Protein AF-A0A8H2J8Z8-F1 (afdb_monomer_lite)

Structure (mmCIF, N/CA/C/O backbone):
data_AF-A0A8H2J8Z8-F1
#
_entry.id   AF-A0A8H2J8Z8-F1
#
loop_
_atom_site.group_PDB
_atom_site.id
_atom_site.type_symbol
_atom_site.label_atom_id
_atom_site.label_alt_id
_atom_site.label_comp_id
_atom_site.label_asym_id
_atom_site.label_entity_id
_atom_site.label_seq_id
_atom_site.pdbx_PDB_ins_code
_atom_site.Cartn_x
_atom_site.Cartn_y
_atom_site.Cartn_z
_atom_site.occupancy
_atom_site.B_iso_or_equiv
_atom_site.auth_seq_id
_atom_site.auth_comp_id
_atom_site.auth_asym_id
_atom_site.auth_atom_id
_atom_site.pdbx_PDB_model_num
ATOM 1 N N . MET A 1 1 ? 27.001 -14.261 -47.633 1.00 52.31 1 MET A N 1
ATOM 2 C CA . MET A 1 1 ? 26.267 -12.981 -47.636 1.00 52.31 1 MET A CA 1
ATOM 3 C C . MET A 1 1 ? 26.211 -12.520 -46.194 1.00 52.31 1 MET A C 1
ATOM 5 O O . MET A 1 1 ? 25.906 -13.378 -45.374 1.00 52.31 1 MET A O 1
ATOM 9 N N . PRO A 1 2 ? 26.585 -11.274 -45.865 1.00 55.34 2 PRO A N 1
ATOM 10 C CA . PRO A 1 2 ? 26.317 -10.738 -44.533 1.00 55.34 2 PRO A CA 1
ATOM 11 C C . PRO A 1 2 ? 24.806 -10.798 -44.269 1.00 55.34 2 PRO A C 1
ATOM 13 O O . PRO A 1 2 ? 24.015 -10.582 -45.190 1.00 55.34 2 PRO A O 1
ATOM 16 N N . ASP A 1 3 ? 24.434 -11.187 -43.053 1.00 57.06 3 ASP A N 1
ATOM 17 C CA . ASP A 1 3 ? 23.043 -11.264 -42.610 1.00 57.06 3 ASP A CA 1
ATOM 18 C C . ASP A 1 3 ? 22.445 -9.843 -42.659 1.00 57.06 3 ASP A C 1
ATOM 20 O O . ASP A 1 3 ? 23.097 -8.911 -42.179 1.00 57.06 3 ASP A O 1
ATOM 24 N N . PRO A 1 4 ? 21.262 -9.612 -43.258 1.00 55.19 4 PRO A N 1
ATOM 25 C CA . PRO A 1 4 ? 20.623 -8.293 -43.280 1.00 55.19 4 PRO A CA 1
ATOM 26 C C . PRO A 1 4 ? 20.401 -7.658 -41.896 1.00 55.19 4 PRO A C 1
ATOM 28 O O . PRO A 1 4 ? 20.075 -6.483 -41.852 1.00 55.19 4 PRO A O 1
ATOM 31 N N . ALA A 1 5 ? 20.603 -8.389 -40.795 1.00 58.94 5 ALA A N 1
ATOM 32 C CA . ALA A 1 5 ? 20.521 -7.895 -39.418 1.00 58.94 5 ALA A CA 1
ATOM 33 C C . ALA A 1 5 ? 21.794 -7.190 -38.887 1.00 58.94 5 ALA A C 1
ATOM 35 O O . ALA A 1 5 ? 21.863 -6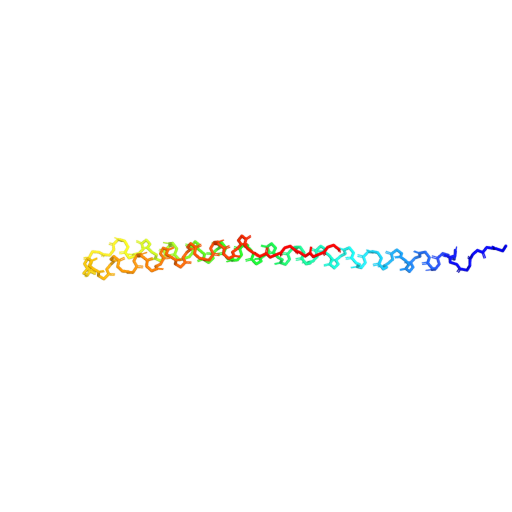.874 -37.700 1.00 58.94 5 ALA A O 1
ATOM 36 N N . ASP A 1 6 ? 22.828 -6.984 -39.710 1.00 70.38 6 ASP A N 1
ATOM 37 C CA . ASP A 1 6 ? 24.162 -6.604 -39.217 1.00 70.38 6 ASP A CA 1
ATOM 38 C C . ASP A 1 6 ? 24.565 -5.141 -39.494 1.00 70.38 6 ASP A C 1
ATOM 40 O O . ASP A 1 6 ? 25.728 -4.766 -39.283 1.00 70.38 6 ASP A O 1
ATOM 44 N N . THR A 1 7 ? 23.631 -4.294 -39.951 1.00 85.50 7 THR A N 1
ATOM 45 C CA . THR A 1 7 ? 23.921 -2.864 -40.135 1.00 85.50 7 THR A CA 1
ATOM 46 C C . THR A 1 7 ? 24.086 -2.157 -38.779 1.00 85.50 7 THR A C 1
ATOM 48 O O . THR A 1 7 ? 23.481 -2.559 -37.778 1.00 85.50 7 THR A O 1
ATOM 51 N N . PRO A 1 8 ? 24.928 -1.110 -38.688 1.00 87.50 8 PRO A N 1
ATOM 52 C CA . PRO A 1 8 ? 25.024 -0.289 -37.482 1.00 87.50 8 PRO A CA 1
ATOM 53 C C . PRO A 1 8 ? 23.669 0.266 -37.022 1.00 87.50 8 PRO A C 1
ATOM 55 O O . PRO A 1 8 ? 23.422 0.361 -35.821 1.00 87.50 8 PRO A O 1
ATOM 58 N N . GLU A 1 9 ? 22.791 0.602 -37.964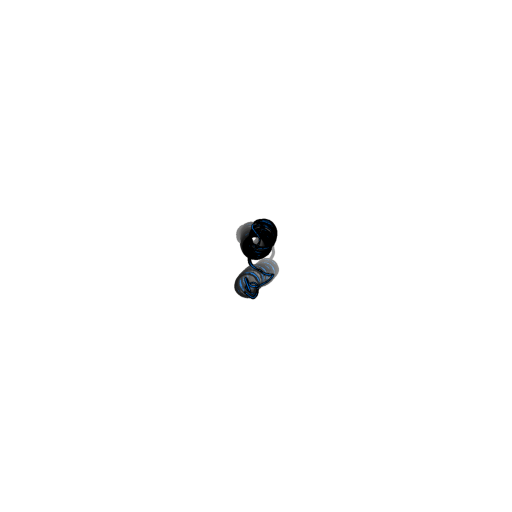 1.00 89.62 9 GLU A N 1
ATOM 59 C CA . GLU A 1 9 ? 21.444 1.105 -37.722 1.00 89.62 9 GLU A CA 1
ATOM 60 C C . GLU A 1 9 ? 20.543 0.048 -37.070 1.00 89.62 9 GLU A C 1
ATOM 62 O O . GLU A 1 9 ? 19.878 0.356 -36.078 1.00 89.62 9 GLU A O 1
ATOM 67 N N . ASP A 1 10 ? 20.571 -1.200 -37.548 1.00 87.50 10 ASP A N 1
ATOM 68 C CA . ASP A 1 10 ? 19.797 -2.301 -36.956 1.00 87.50 10 ASP A CA 1
ATOM 69 C C . ASP A 1 10 ? 20.265 -2.606 -35.529 1.00 87.50 10 ASP A C 1
ATOM 71 O O . ASP A 1 10 ? 19.451 -2.778 -34.619 1.00 87.50 10 ASP A O 1
ATOM 75 N N . LYS A 1 11 ? 21.585 -2.583 -35.295 1.00 88.50 11 LYS A N 1
ATOM 76 C CA . LYS A 1 11 ? 22.170 -2.741 -33.953 1.00 88.50 11 LYS A CA 1
ATOM 77 C C . LYS A 1 11 ? 21.772 -1.606 -33.018 1.00 88.50 11 LYS A C 1
ATOM 79 O O . LYS A 1 11 ? 21.452 -1.854 -31.858 1.00 88.50 11 LYS A O 1
ATOM 84 N N . ALA A 1 12 ? 21.778 -0.369 -33.510 1.00 91.81 12 ALA A N 1
ATOM 85 C CA . ALA A 1 12 ? 21.348 0.787 -32.733 1.00 91.81 12 ALA A CA 1
ATOM 86 C C . ALA A 1 12 ? 19.853 0.708 -32.387 1.00 91.81 12 ALA A C 1
ATOM 88 O O . ALA A 1 12 ? 19.468 1.031 -31.264 1.00 91.81 12 ALA A O 1
ATOM 89 N N . HIS A 1 13 ? 19.017 0.244 -33.317 1.00 92.62 13 HIS A N 1
ATOM 90 C CA . HIS A 1 13 ? 17.589 0.056 -33.082 1.00 92.62 13 HIS A CA 1
ATOM 91 C C . HIS A 1 13 ? 17.301 -1.069 -32.077 1.00 92.62 13 HIS A C 1
ATOM 93 O O . HIS A 1 13 ? 16.497 -0.879 -31.161 1.00 92.62 13 HIS A O 1
ATOM 99 N N . ALA A 1 14 ? 17.990 -2.208 -32.197 1.00 93.12 14 ALA A N 1
ATOM 100 C CA . ALA A 1 14 ? 17.898 -3.304 -31.235 1.00 93.12 14 ALA A CA 1
ATOM 101 C C . ALA A 1 14 ? 18.309 -2.841 -29.830 1.00 93.12 14 ALA A C 1
ATOM 103 O O . ALA A 1 14 ? 17.545 -3.004 -28.882 1.00 93.12 14 ALA A O 1
ATOM 104 N N . ALA A 1 15 ? 19.448 -2.149 -29.711 1.00 94.62 15 ALA A N 1
ATOM 105 C CA . ALA A 1 15 ? 19.902 -1.592 -28.440 1.00 94.62 15 ALA A CA 1
ATOM 106 C C . ALA A 1 15 ? 18.905 -0.577 -27.852 1.00 94.62 15 ALA A C 1
ATOM 108 O O . ALA A 1 15 ? 18.644 -0.586 -26.652 1.00 94.62 15 ALA A O 1
ATOM 109 N N . ALA A 1 16 ? 18.315 0.291 -28.680 1.00 95.69 16 ALA A N 1
ATOM 110 C CA . ALA A 1 16 ? 17.300 1.240 -28.223 1.00 95.69 16 ALA A CA 1
ATOM 111 C C . ALA A 1 16 ? 16.036 0.536 -27.702 1.00 95.69 16 ALA A C 1
ATOM 113 O O . ALA A 1 16 ? 15.460 0.978 -26.708 1.00 95.69 16 ALA A O 1
ATOM 114 N N . THR A 1 17 ? 15.634 -0.563 -28.344 1.00 96.50 17 THR A N 1
ATOM 115 C CA . THR A 1 17 ? 14.501 -1.394 -27.911 1.00 96.50 17 THR A CA 1
ATOM 116 C C . THR A 1 17 ? 14.797 -2.044 -26.561 1.00 96.50 17 THR A C 1
ATOM 118 O O . THR A 1 17 ? 14.022 -1.871 -25.627 1.00 96.50 17 THR A O 1
ATOM 121 N N . GLU A 1 18 ? 15.967 -2.673 -26.411 1.00 96.38 18 GLU A N 1
ATOM 122 C CA . GLU A 1 18 ? 16.397 -3.286 -25.146 1.00 96.38 18 GLU A CA 1
ATOM 123 C C . GLU A 1 18 ? 16.460 -2.270 -23.994 1.00 96.38 18 GLU A C 1
ATOM 125 O O . GLU A 1 18 ? 16.031 -2.556 -22.875 1.00 96.38 18 GLU A O 1
ATOM 130 N N . ILE A 1 19 ? 16.958 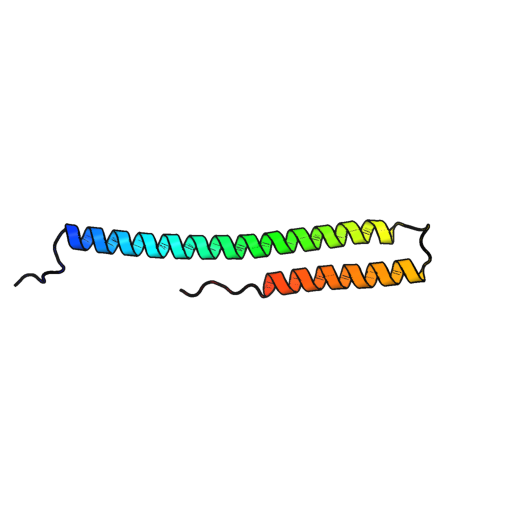-1.056 -24.258 1.00 96.69 19 ILE A N 1
ATOM 131 C CA . ILE A 1 19 ? 16.969 0.035 -23.273 1.00 96.69 19 ILE A CA 1
ATOM 132 C C . ILE A 1 19 ? 15.541 0.443 -22.898 1.00 96.69 19 ILE A C 1
ATOM 134 O O . ILE A 1 19 ? 15.265 0.676 -21.720 1.00 96.69 19 ILE A O 1
ATOM 138 N N . GLY A 1 20 ? 14.644 0.547 -23.881 1.00 97.19 20 GLY A N 1
ATOM 139 C CA . GLY A 1 20 ? 13.238 0.876 -23.659 1.00 97.19 20 GLY A CA 1
ATOM 140 C C . GLY A 1 20 ? 12.538 -0.151 -22.771 1.00 97.19 20 GLY A C 1
ATOM 141 O O . GLY A 1 20 ? 11.893 0.229 -21.791 1.00 97.19 20 GLY A O 1
ATOM 142 N N . ASP A 1 21 ? 12.735 -1.436 -23.058 1.00 96.19 21 ASP A N 1
ATOM 143 C CA . ASP A 1 21 ? 12.173 -2.542 -22.281 1.00 96.19 21 ASP A CA 1
ATOM 144 C C . ASP A 1 21 ? 12.711 -2.544 -20.846 1.00 96.19 21 ASP A C 1
ATOM 146 O O . ASP A 1 21 ? 11.943 -2.627 -19.882 1.00 96.19 21 ASP A O 1
ATOM 150 N N . LEU A 1 22 ? 14.026 -2.353 -20.681 1.00 95.81 22 LEU A N 1
ATOM 151 C CA . LEU A 1 22 ? 14.652 -2.247 -19.364 1.00 95.81 22 LEU A CA 1
ATOM 152 C C . LEU A 1 22 ? 14.107 -1.052 -18.570 1.00 95.81 22 LEU A C 1
ATOM 154 O O . LEU A 1 22 ? 13.778 -1.193 -17.392 1.00 95.81 22 LEU A O 1
ATOM 158 N N . ALA A 1 23 ? 13.991 0.122 -19.195 1.00 96.44 23 ALA A N 1
ATOM 159 C CA . ALA A 1 23 ? 13.446 1.312 -18.548 1.00 96.44 23 ALA A CA 1
ATOM 160 C C . ALA A 1 23 ? 11.981 1.108 -18.130 1.00 96.44 23 ALA A C 1
ATOM 162 O O . ALA A 1 23 ? 11.599 1.494 -17.023 1.00 96.44 23 ALA A O 1
ATOM 163 N N . GLY A 1 24 ? 11.178 0.459 -18.978 1.00 95.50 24 GLY A N 1
ATOM 164 C CA . GLY A 1 24 ? 9.799 0.087 -18.665 1.00 95.50 24 GLY A CA 1
ATOM 165 C C . GLY A 1 24 ? 9.708 -0.859 -17.467 1.00 95.50 24 GLY A C 1
ATOM 166 O O . GLY A 1 24 ? 8.927 -0.615 -16.546 1.00 95.50 24 GLY A O 1
ATOM 167 N N . HIS A 1 25 ? 10.551 -1.894 -17.426 1.00 94.50 25 HIS A N 1
ATOM 168 C CA . HIS A 1 25 ? 10.605 -2.833 -16.305 1.00 94.50 25 HIS A CA 1
ATOM 169 C C . HIS A 1 25 ? 11.008 -2.145 -14.990 1.00 94.50 25 HIS A C 1
ATOM 171 O O . HIS A 1 25 ? 10.354 -2.334 -13.964 1.00 94.50 25 HIS A O 1
ATOM 177 N N . LEU A 1 26 ? 12.036 -1.291 -15.021 1.00 95.12 26 LEU A N 1
ATOM 178 C CA . LEU A 1 26 ? 12.469 -0.517 -13.853 1.00 95.12 26 LEU A CA 1
ATOM 179 C C . LEU A 1 26 ? 11.376 0.431 -13.352 1.00 95.12 26 LEU A C 1
ATOM 181 O O . LEU A 1 26 ? 11.178 0.558 -12.144 1.00 95.12 26 LEU A O 1
ATOM 185 N N . TRP A 1 27 ? 10.641 1.071 -14.263 1.00 96.38 27 TRP A N 1
ATOM 186 C CA . TRP A 1 27 ? 9.515 1.923 -13.892 1.00 96.38 27 TRP A CA 1
ATOM 187 C C . TRP A 1 27 ? 8.405 1.129 -13.194 1.00 96.38 27 TRP A C 1
ATOM 189 O O . TRP A 1 27 ? 7.900 1.570 -12.162 1.00 96.38 27 TRP A O 1
ATOM 199 N N . LEU A 1 28 ? 8.054 -0.056 -13.707 1.00 95.94 28 LEU A N 1
ATOM 200 C CA . LEU A 1 28 ? 7.049 -0.922 -13.085 1.00 95.94 28 LEU A CA 1
ATOM 201 C C . LEU A 1 28 ? 7.472 -1.385 -11.687 1.00 95.94 28 LEU A C 1
ATOM 203 O O . LEU A 1 28 ? 6.646 -1.385 -10.774 1.00 95.94 28 LEU A O 1
ATOM 207 N N . LEU A 1 29 ? 8.748 -1.741 -11.505 1.00 95.38 29 LEU A N 1
ATOM 208 C CA . LEU A 1 29 ? 9.294 -2.096 -10.193 1.00 95.38 29 LEU A CA 1
ATOM 209 C C . LEU A 1 29 ? 9.164 -0.934 -9.204 1.00 95.38 29 LEU A C 1
ATOM 211 O O . LEU A 1 29 ? 8.565 -1.101 -8.142 1.00 95.38 29 LEU A O 1
ATOM 215 N N . ALA A 1 30 ? 9.637 0.254 -9.588 1.00 95.00 30 ALA A N 1
ATOM 216 C CA . ALA A 1 30 ? 9.547 1.449 -8.753 1.00 95.00 30 ALA A CA 1
ATOM 217 C C . ALA A 1 30 ? 8.090 1.823 -8.427 1.00 95.00 30 ALA A C 1
ATOM 219 O O . ALA A 1 30 ? 7.784 2.265 -7.321 1.00 95.00 30 ALA A O 1
ATOM 220 N N . HIS A 1 31 ? 7.168 1.626 -9.373 1.00 95.38 31 HIS A N 1
ATOM 221 C CA . HIS A 1 31 ? 5.745 1.868 -9.154 1.00 95.38 31 HIS A CA 1
ATOM 222 C C . HIS A 1 31 ? 5.158 0.925 -8.096 1.00 95.38 31 HIS A C 1
ATOM 224 O O . HIS A 1 31 ? 4.457 1.375 -7.189 1.00 95.38 31 HIS A O 1
ATOM 230 N N . VAL A 1 32 ? 5.462 -0.374 -8.185 1.00 95.75 32 VAL A N 1
ATOM 231 C CA . VAL A 1 32 ? 5.020 -1.376 -7.205 1.00 95.75 32 VAL A CA 1
ATOM 232 C C . VAL A 1 32 ? 5.592 -1.083 -5.818 1.00 95.75 32 VAL A C 1
ATOM 234 O O . VAL A 1 32 ? 4.845 -1.120 -4.841 1.00 95.75 32 VAL A O 1
ATOM 237 N N . GLU A 1 33 ? 6.879 -0.747 -5.721 1.00 95.56 33 GLU A N 1
ATOM 238 C CA . GLU A 1 33 ? 7.502 -0.327 -4.459 1.00 95.56 33 GLU A CA 1
ATOM 239 C C . GLU A 1 33 ? 6.814 0.911 -3.875 1.00 95.56 33 GLU A C 1
ATOM 241 O O . GLU A 1 33 ? 6.407 0.892 -2.715 1.00 95.56 33 GLU A O 1
ATOM 246 N N . GLY A 1 34 ? 6.548 1.932 -4.694 1.00 96.75 34 GLY A N 1
ATOM 247 C CA . GLY A 1 34 ? 5.827 3.128 -4.258 1.00 96.75 34 GLY A CA 1
ATOM 248 C C . GLY A 1 34 ? 4.416 2.841 -3.726 1.00 96.75 34 GLY A C 1
ATOM 249 O O . GLY A 1 34 ? 3.983 3.472 -2.760 1.00 96.75 34 GLY A O 1
ATOM 250 N N . ILE A 1 35 ? 3.696 1.868 -4.301 1.00 96.44 35 ILE A N 1
ATOM 251 C CA . ILE A 1 35 ? 2.400 1.415 -3.765 1.00 96.44 35 ILE A CA 1
ATOM 252 C C . ILE A 1 35 ? 2.582 0.771 -2.386 1.00 96.44 35 ILE A C 1
ATOM 254 O O . ILE A 1 35 ? 1.815 1.075 -1.470 1.00 96.44 35 ILE A O 1
ATOM 258 N N . ARG A 1 36 ? 3.572 -0.117 -2.227 1.00 96.69 36 ARG A N 1
ATOM 259 C CA . ARG A 1 36 ? 3.853 -0.793 -0.947 1.00 96.69 36 ARG A CA 1
ATOM 260 C C . ARG A 1 36 ? 4.183 0.222 0.145 1.00 96.69 36 ARG A C 1
ATOM 262 O O . ARG A 1 36 ? 3.582 0.169 1.217 1.00 96.69 36 ARG A O 1
ATOM 269 N N . ASP A 1 37 ? 5.049 1.182 -0.164 1.00 96.38 37 ASP A N 1
ATOM 270 C CA . ASP A 1 37 ? 5.427 2.259 0.750 1.00 96.38 37 ASP A CA 1
ATOM 271 C C . ASP A 1 37 ? 4.220 3.127 1.125 1.00 96.38 37 ASP A C 1
ATOM 273 O O . ASP A 1 37 ? 3.987 3.406 2.302 1.00 96.38 37 ASP A O 1
ATOM 277 N N . GLY A 1 38 ? 3.396 3.507 0.143 1.00 97.31 38 GLY A N 1
ATOM 278 C CA . GLY A 1 38 ? 2.172 4.272 0.387 1.00 97.31 38 GLY A CA 1
ATOM 279 C C . GLY A 1 38 ? 1.181 3.546 1.304 1.00 97.31 38 GLY A C 1
ATOM 280 O O . GLY A 1 38 ? 0.572 4.170 2.177 1.00 97.31 38 GLY A O 1
ATOM 281 N N . LEU A 1 39 ? 1.043 2.226 1.151 1.00 97.81 39 LEU A N 1
ATOM 282 C CA . LEU A 1 39 ? 0.214 1.405 2.035 1.00 97.81 39 LEU A CA 1
ATOM 283 C C . LEU A 1 39 ? 0.795 1.320 3.453 1.00 97.81 39 LEU A C 1
ATOM 285 O O . LEU A 1 39 ? 0.033 1.427 4.413 1.00 97.81 39 LEU A O 1
ATOM 289 N N . GLU A 1 40 ? 2.114 1.202 3.623 1.00 96.75 40 GLU A N 1
ATOM 290 C CA . GLU A 1 40 ? 2.714 1.231 4.966 1.00 96.75 40 GLU A CA 1
ATOM 291 C C . GLU A 1 40 ? 2.489 2.586 5.652 1.00 96.75 40 GLU A C 1
ATOM 293 O O . GLU A 1 40 ? 2.104 2.625 6.822 1.00 96.75 40 GLU A O 1
ATOM 298 N N . VAL A 1 41 ? 2.612 3.705 4.926 1.00 97.38 41 VAL A N 1
ATOM 299 C CA . VAL A 1 41 ? 2.276 5.031 5.474 1.00 97.38 41 VAL A CA 1
ATOM 300 C C . VAL A 1 41 ? 0.808 5.088 5.911 1.00 97.38 41 VAL A C 1
ATOM 302 O O . VAL A 1 41 ? 0.512 5.573 7.005 1.00 97.38 41 VAL A O 1
ATOM 305 N N . ALA A 1 42 ? -0.119 4.552 5.114 1.00 96.75 42 ALA A N 1
ATOM 306 C CA . ALA A 1 42 ? -1.533 4.495 5.486 1.00 96.75 42 ALA A CA 1
ATOM 307 C 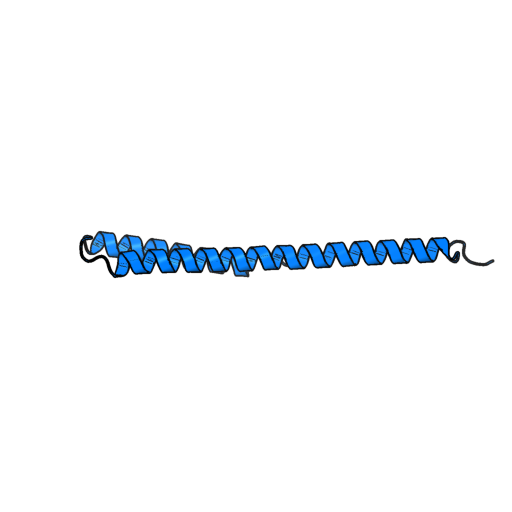C . ALA A 1 42 ? -1.775 3.649 6.753 1.00 96.75 42 ALA A C 1
ATOM 309 O O . ALA A 1 42 ? -2.585 4.029 7.603 1.00 96.75 42 ALA A O 1
ATOM 310 N N . ALA A 1 43 ? -1.049 2.539 6.927 1.00 97.38 43 ALA A N 1
ATOM 311 C CA . ALA A 1 43 ? -1.105 1.736 8.147 1.00 97.38 43 ALA A CA 1
ATOM 312 C C . ALA A 1 43 ? -0.581 2.512 9.368 1.00 97.38 43 ALA A C 1
ATOM 314 O O . ALA A 1 43 ? -1.212 2.489 10.426 1.00 97.38 43 ALA A O 1
ATOM 315 N N . VAL A 1 44 ? 0.521 3.255 9.224 1.00 96.75 44 VAL A N 1
ATOM 316 C CA . VAL A 1 44 ? 1.046 4.137 10.282 1.00 96.75 44 VAL A CA 1
ATOM 317 C C . VAL A 1 44 ? 0.032 5.221 10.658 1.00 96.75 44 VAL A C 1
ATOM 319 O O . VAL A 1 44 ? -0.160 5.492 11.841 1.00 96.75 44 VAL A O 1
ATOM 322 N N . MET A 1 45 ? -0.672 5.807 9.685 1.00 96.12 45 MET A N 1
ATOM 323 C CA . MET A 1 45 ? -1.736 6.778 9.963 1.00 96.12 45 MET A CA 1
ATOM 324 C C . MET A 1 45 ? -2.902 6.155 10.741 1.00 96.12 45 MET A C 1
ATOM 326 O O . MET A 1 45 ? -3.395 6.766 11.687 1.00 96.12 45 MET A O 1
ATOM 330 N N . ALA A 1 46 ? -3.324 4.937 10.384 1.00 95.06 46 ALA A N 1
ATOM 331 C CA . ALA A 1 46 ? -4.360 4.217 11.125 1.00 95.06 46 ALA A CA 1
ATOM 332 C C . ALA A 1 46 ? -3.934 3.933 12.576 1.00 95.06 46 ALA A C 1
ATOM 334 O O . ALA A 1 46 ? -4.739 4.095 13.495 1.00 95.06 46 ALA A O 1
ATOM 335 N N . ASP A 1 47 ? -2.665 3.574 12.791 1.00 95.62 47 ASP A N 1
ATOM 336 C CA . ASP A 1 47 ? -2.099 3.381 14.129 1.00 95.62 47 ASP A CA 1
ATOM 337 C C . ASP A 1 47 ? -2.067 4.690 14.932 1.00 95.62 47 ASP A C 1
ATOM 339 O O . ASP A 1 47 ? -2.502 4.725 16.080 1.00 95.62 47 ASP A O 1
ATOM 343 N N . ALA A 1 48 ? -1.655 5.798 14.310 1.00 95.12 48 ALA A N 1
ATOM 344 C CA . ALA A 1 48 ? -1.673 7.115 14.942 1.00 95.12 48 ALA A CA 1
ATOM 345 C C . ALA A 1 48 ? -3.095 7.535 15.357 1.00 95.12 48 ALA A C 1
ATOM 347 O O . ALA A 1 48 ? -3.294 8.019 16.472 1.00 95.12 48 ALA A O 1
ATOM 348 N N . CYS A 1 49 ? -4.099 7.300 14.503 1.00 93.38 49 CYS A N 1
ATOM 349 C CA . CYS A 1 49 ? -5.503 7.509 14.858 1.00 93.38 49 CYS A CA 1
ATOM 350 C C . CYS A 1 49 ? -5.930 6.627 16.037 1.00 93.38 49 CYS A C 1
ATOM 352 O O . CYS A 1 49 ? -6.609 7.108 16.940 1.00 93.38 49 CYS A O 1
ATOM 354 N N . LEU A 1 50 ? -5.516 5.358 16.063 1.00 94.69 50 LE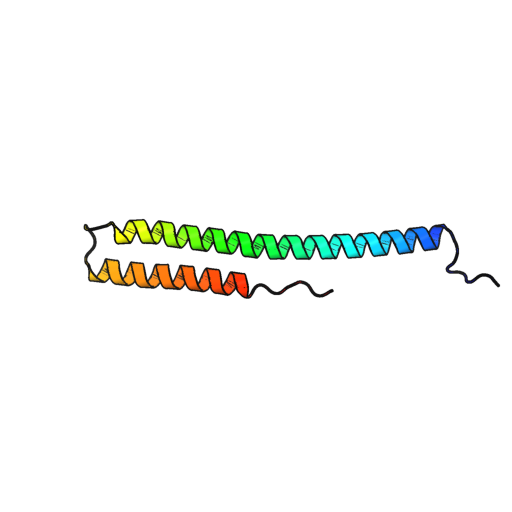U A N 1
ATOM 355 C CA . LEU A 1 50 ? -5.808 4.446 17.168 1.00 94.69 50 LEU A CA 1
ATOM 356 C C . LEU A 1 50 ? -5.258 4.968 18.500 1.00 94.69 50 LEU A C 1
ATOM 358 O O . LEU A 1 50 ? -5.980 4.925 19.496 1.00 94.69 50 LEU A O 1
ATOM 362 N N . GLN A 1 51 ? -4.038 5.515 18.529 1.00 94.38 51 GLN A N 1
ATOM 363 C CA . GLN A 1 51 ? -3.448 6.051 19.764 1.00 94.38 51 GLN A CA 1
ATOM 364 C C . GLN A 1 51 ? -4.268 7.203 20.365 1.00 94.38 51 GLN A C 1
ATOM 366 O O . GLN A 1 51 ? -4.340 7.325 21.588 1.00 94.38 51 GLN A O 1
ATOM 371 N N . VAL A 1 52 ? -4.946 8.003 19.532 1.00 93.88 52 VAL A N 1
ATOM 372 C CA . VAL A 1 52 ? -5.865 9.053 20.007 1.00 93.88 52 VAL A CA 1
ATOM 373 C C . VAL A 1 52 ? -7.026 8.440 20.791 1.00 93.88 52 VAL A C 1
ATOM 375 O O . VAL A 1 52 ? -7.345 8.907 21.879 1.00 93.88 52 VAL A O 1
ATOM 378 N N . PHE A 1 53 ? -7.625 7.361 20.281 1.00 92.19 53 PHE A N 1
ATOM 379 C CA . PHE A 1 53 ? -8.753 6.694 20.938 1.00 92.19 53 PHE A CA 1
ATOM 380 C C . PHE A 1 53 ? -8.346 5.886 22.169 1.00 92.19 53 PHE A C 1
ATOM 382 O O . PHE A 1 53 ? -9.124 5.792 23.114 1.00 92.19 53 PHE A O 1
ATOM 389 N N . VAL A 1 54 ? -7.139 5.313 22.183 1.00 91.25 54 VAL A N 1
ATOM 390 C CA . VAL A 1 54 ? -6.598 4.623 23.366 1.00 91.25 54 VAL A CA 1
ATOM 391 C C . VAL A 1 54 ? -6.490 5.583 24.551 1.00 91.25 54 VAL A C 1
ATOM 393 O O . VAL A 1 54 ? -6.830 5.202 25.670 1.00 91.25 54 VAL A O 1
ATOM 396 N N . ALA A 1 55 ? -6.055 6.818 24.300 1.00 91.00 55 ALA A N 1
ATOM 397 C CA . ALA A 1 55 ? -5.882 7.844 25.324 1.00 91.00 55 ALA A CA 1
ATOM 398 C C . ALA A 1 55 ? -7.184 8.576 25.708 1.00 91.00 55 ALA A C 1
ATOM 400 O O . ALA A 1 55 ? -7.190 9.333 26.679 1.00 91.00 55 ALA A O 1
ATOM 401 N N . ASP A 1 56 ? -8.279 8.381 24.968 1.00 91.94 56 ASP A N 1
ATOM 402 C CA . ASP A 1 56 ? -9.534 9.092 25.207 1.00 91.94 56 ASP A CA 1
ATOM 403 C C . ASP A 1 56 ? -10.368 8.418 26.312 1.00 91.94 56 ASP A C 1
ATOM 405 O O . ASP A 1 56 ? -11.136 7.471 26.090 1.00 91.94 56 ASP A O 1
ATOM 409 N N . GLU A 1 57 ? -10.218 8.924 27.536 1.00 91.50 57 GLU A N 1
ATOM 410 C CA . GLU A 1 57 ? -10.993 8.499 28.704 1.00 91.50 57 GLU A CA 1
ATOM 411 C C . GLU A 1 57 ? -12.442 9.011 28.703 1.00 91.50 57 GLU A C 1
ATOM 413 O O . GLU A 1 57 ? -13.264 8.482 29.454 1.00 91.50 57 GLU A O 1
ATOM 418 N N . ALA A 1 58 ? -12.788 9.985 27.851 1.00 95.69 58 ALA A N 1
ATOM 419 C CA . ALA A 1 58 ? -14.151 10.507 27.755 1.00 95.69 58 ALA A CA 1
ATOM 420 C C . ALA A 1 58 ? -15.094 9.540 27.020 1.00 95.69 58 ALA A C 1
ATOM 422 O O . ALA A 1 58 ? -16.315 9.609 27.192 1.00 95.69 58 ALA A O 1
ATOM 423 N N . LEU A 1 59 ? -14.550 8.614 26.224 1.00 93.81 59 LEU A N 1
ATOM 424 C CA . LEU A 1 59 ? -15.335 7.586 25.548 1.00 93.81 59 LEU A CA 1
ATOM 425 C C . LEU A 1 59 ? -15.751 6.449 26.497 1.00 93.81 59 LEU A C 1
ATOM 427 O O . LEU A 1 59 ? -14.925 5.940 27.266 1.00 93.81 59 LEU A O 1
ATOM 431 N N . PRO A 1 60 ? -17.003 5.954 26.388 1.00 96.69 60 PRO A N 1
ATOM 432 C CA . PRO A 1 60 ? -17.411 4.723 27.051 1.00 96.69 60 PRO A CA 1
ATOM 433 C C . PRO A 1 60 ? -16.473 3.567 26.688 1.00 96.69 60 PRO A C 1
ATOM 435 O O . PRO A 1 60 ? -16.113 3.390 25.523 1.00 96.69 60 PRO A O 1
ATOM 438 N N . ALA A 1 61 ? -16.109 2.747 27.676 1.00 94.56 61 ALA A N 1
ATOM 439 C CA . ALA A 1 61 ? -15.103 1.697 27.508 1.00 94.56 61 ALA A CA 1
ATOM 440 C C . ALA A 1 61 ? -15.429 0.710 26.370 1.00 94.56 61 ALA A C 1
ATOM 442 O O . ALA A 1 61 ? -14.532 0.293 25.640 1.00 94.56 61 ALA A O 1
ATOM 443 N N . GLU A 1 62 ? -16.706 0.367 26.188 1.00 95.69 62 GLU A N 1
ATOM 444 C CA . GLU A 1 62 ? -17.158 -0.516 25.105 1.00 95.69 62 GLU A CA 1
ATOM 445 C C . GLU A 1 62 ? -16.967 0.119 23.724 1.00 95.69 62 GLU A C 1
ATOM 447 O O . GLU A 1 62 ? -16.467 -0.533 22.809 1.00 95.69 62 GLU A O 1
ATOM 452 N N . VAL A 1 63 ? -17.294 1.409 23.587 1.00 94.56 63 VAL A N 1
ATOM 453 C CA . VAL A 1 63 ? -17.095 2.165 22.342 1.00 94.56 63 VAL A CA 1
ATOM 454 C C . VAL A 1 63 ? -15.606 2.262 22.026 1.00 94.56 63 VAL A C 1
ATOM 456 O O . VAL A 1 63 ? -15.196 1.938 20.912 1.00 94.56 63 VAL A O 1
ATOM 459 N N . ARG A 1 64 ? -14.784 2.629 23.018 1.00 95.00 64 ARG A N 1
ATOM 460 C CA . ARG A 1 64 ? -13.324 2.701 22.870 1.00 95.00 64 ARG A CA 1
ATOM 461 C C . ARG A 1 64 ? -12.742 1.363 22.415 1.00 95.00 64 ARG A C 1
ATOM 463 O O . ARG A 1 64 ? -11.955 1.336 21.475 1.00 95.00 64 ARG A O 1
ATOM 470 N N . ARG A 1 65 ? -13.171 0.250 23.019 1.00 94.88 65 ARG A N 1
ATOM 471 C CA . ARG A 1 65 ? -12.741 -1.098 22.623 1.00 94.88 65 ARG A CA 1
ATOM 472 C C . ARG A 1 65 ? -13.087 -1.413 21.165 1.00 94.88 65 ARG A C 1
ATOM 474 O O . ARG A 1 65 ? -12.204 -1.822 20.423 1.00 94.88 65 ARG A O 1
ATOM 481 N N . VAL A 1 66 ? -14.336 -1.197 20.746 1.00 96.19 66 VAL A N 1
ATOM 482 C CA . VAL A 1 66 ? -14.766 -1.483 19.363 1.00 96.19 66 VAL A CA 1
ATOM 483 C C . VAL A 1 66 ? -13.971 -0.656 18.351 1.00 96.19 66 VAL A C 1
ATOM 485 O O . VAL A 1 66 ? -13.551 -1.184 17.325 1.00 96.19 66 VAL A O 1
ATOM 488 N N . VAL A 1 67 ? -13.728 0.625 18.640 1.00 94.50 67 VAL A N 1
ATOM 489 C CA . VAL A 1 67 ? -12.930 1.497 17.765 1.00 94.50 67 VAL A CA 1
ATOM 490 C C . VAL A 1 67 ? -11.484 1.007 17.656 1.00 94.50 67 VAL A C 1
ATOM 492 O O . VAL A 1 67 ? -10.957 0.926 16.547 1.00 94.50 67 VAL A O 1
ATOM 495 N N . ILE A 1 68 ? -10.859 0.631 18.777 1.00 94.94 68 ILE A N 1
ATOM 496 C CA . ILE A 1 68 ? -9.500 0.068 18.797 1.00 94.94 68 ILE A CA 1
ATOM 497 C C . ILE A 1 68 ? -9.431 -1.219 17.966 1.00 94.94 68 ILE A C 1
ATOM 499 O O . ILE A 1 68 ? -8.521 -1.360 17.147 1.00 94.94 68 ILE A O 1
ATOM 503 N N . ASP A 1 69 ? -10.392 -2.130 18.131 1.00 96.31 69 ASP A N 1
ATOM 504 C CA . ASP A 1 69 ? -10.429 -3.401 17.401 1.00 96.31 69 ASP A CA 1
ATOM 505 C C . ASP A 1 69 ? -10.584 -3.166 15.885 1.00 96.31 69 ASP A C 1
ATOM 507 O O . ASP A 1 69 ? -9.868 -3.764 15.077 1.00 96.31 69 ASP A O 1
ATOM 511 N N . LEU A 1 70 ? -11.468 -2.243 15.486 1.00 96.19 70 LEU A N 1
ATOM 512 C CA . LEU A 1 70 ? -11.684 -1.883 14.082 1.00 96.19 70 LEU A CA 1
ATOM 513 C C . LEU A 1 70 ? -10.445 -1.240 13.446 1.00 96.19 70 LEU A C 1
ATOM 515 O O . LEU A 1 70 ? -10.050 -1.638 12.349 1.00 96.19 70 LEU A O 1
ATOM 519 N N . LEU A 1 71 ? -9.824 -0.265 14.115 1.00 95.75 71 LEU A N 1
ATOM 520 C CA . LEU A 1 71 ? -8.641 0.426 13.591 1.00 95.75 71 LEU A CA 1
ATOM 521 C C . LEU A 1 71 ? -7.415 -0.491 13.549 1.00 95.75 71 LEU A C 1
ATOM 523 O O . LEU A 1 71 ? -6.669 -0.452 12.570 1.00 95.75 71 LEU A O 1
ATOM 527 N N . SER A 1 72 ? -7.246 -1.366 14.545 1.00 96.38 72 SER A N 1
ATOM 528 C CA . SER A 1 72 ? -6.197 -2.395 14.530 1.00 96.38 72 SER A CA 1
ATOM 529 C C . SER A 1 72 ? -6.383 -3.343 13.348 1.00 96.38 72 SER A C 1
ATOM 531 O O . SER A 1 72 ? -5.451 -3.566 12.579 1.00 96.38 72 SER A O 1
ATOM 533 N N .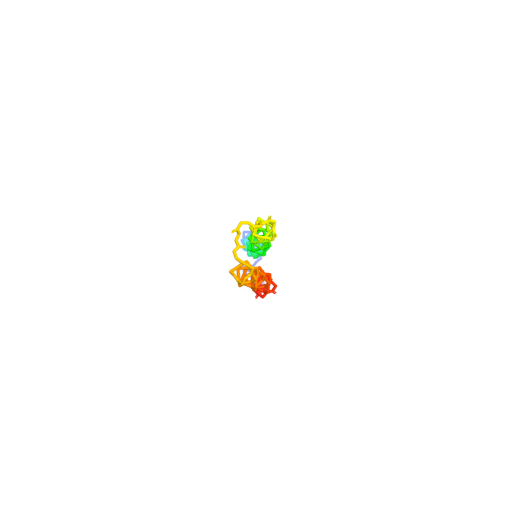 GLY A 1 73 ? -7.607 -3.843 13.144 1.00 97.12 73 GLY A N 1
ATOM 534 C CA . GLY A 1 73 ? -7.918 -4.726 12.021 1.00 97.12 73 GLY A CA 1
ATOM 535 C C . GLY A 1 73 ? -7.745 -4.050 10.658 1.00 97.12 73 GLY A C 1
ATOM 536 O O . GLY A 1 73 ? -7.271 -4.682 9.713 1.00 97.12 73 GLY A O 1
ATOM 537 N N . LEU A 1 74 ? -8.086 -2.761 10.546 1.00 96.88 74 LEU A N 1
ATOM 538 C CA . LEU A 1 74 ? -7.848 -1.973 9.336 1.00 96.88 74 LEU A CA 1
ATOM 539 C C . LEU A 1 74 ? -6.349 -1.829 9.051 1.00 96.88 74 LEU A C 1
ATOM 541 O O . LEU A 1 74 ? -5.922 -2.144 7.942 1.00 96.88 74 LEU A O 1
ATOM 545 N N . ARG A 1 75 ? -5.555 -1.405 10.043 1.00 97.56 75 ARG A N 1
ATOM 546 C CA . ARG A 1 75 ? -4.091 -1.291 9.940 1.00 97.56 75 ARG A CA 1
ATOM 547 C C . ARG A 1 75 ? -3.473 -2.602 9.461 1.00 97.56 75 ARG A C 1
ATOM 549 O O . ARG A 1 75 ? -2.694 -2.609 8.510 1.00 97.56 75 ARG A O 1
ATOM 556 N N . ASP A 1 76 ? -3.847 -3.711 10.089 1.00 97.50 76 ASP A N 1
ATOM 557 C CA . ASP A 1 76 ? -3.277 -5.023 9.781 1.00 97.50 76 ASP A CA 1
ATOM 558 C C . ASP A 1 76 ? -3.676 -5.493 8.375 1.00 97.50 76 ASP A C 1
ATOM 560 O O . ASP A 1 76 ? -2.852 -6.047 7.645 1.00 97.50 76 ASP A O 1
ATOM 564 N N . ARG A 1 77 ? -4.911 -5.208 7.940 1.00 97.62 77 ARG A N 1
ATOM 565 C CA . ARG A 1 77 ? -5.358 -5.499 6.571 1.00 97.62 77 ARG A CA 1
ATOM 566 C C . ARG A 1 77 ? -4.631 -4.651 5.526 1.00 97.62 77 ARG A C 1
ATOM 568 O O . ARG A 1 77 ? -4.309 -5.180 4.465 1.00 97.62 77 ARG A O 1
ATOM 575 N N . ILE A 1 78 ? -4.345 -3.381 5.813 1.00 96.81 78 ILE A N 1
ATOM 576 C CA . ILE A 1 78 ? -3.553 -2.517 4.923 1.00 96.81 78 ILE A CA 1
ATOM 577 C C . ILE A 1 78 ? -2.137 -3.084 4.756 1.00 96.81 78 ILE A C 1
ATOM 579 O O . ILE A 1 78 ? -1.679 -3.249 3.626 1.00 96.81 78 ILE A O 1
ATOM 583 N N . ARG A 1 79 ? -1.471 -3.458 5.857 1.00 96.69 79 ARG A N 1
ATOM 584 C CA . ARG A 1 79 ? -0.135 -4.078 5.808 1.00 96.69 79 ARG A CA 1
ATOM 585 C C . ARG A 1 79 ? -0.127 -5.389 5.040 1.00 96.69 79 ARG A C 1
ATOM 587 O O . ARG A 1 79 ? 0.746 -5.621 4.208 1.00 96.69 79 ARG A O 1
ATOM 594 N N . LEU A 1 80 ? -1.128 -6.238 5.276 1.00 96.50 80 LEU A N 1
ATOM 595 C CA . LEU A 1 80 ? -1.277 -7.481 4.527 1.00 96.50 80 LEU A CA 1
ATOM 596 C C . LEU A 1 80 ? -1.404 -7.208 3.024 1.00 96.50 80 LEU A C 1
ATOM 598 O O . LEU A 1 80 ? -0.746 -7.875 2.229 1.00 96.50 80 LEU A O 1
ATOM 602 N N . GLN A 1 81 ? -2.200 -6.208 2.639 1.00 95.38 81 GLN A N 1
ATOM 603 C CA . GLN A 1 81 ? -2.354 -5.823 1.240 1.00 95.38 81 GLN A CA 1
ATOM 604 C C . GLN A 1 81 ? -1.034 -5.328 0.634 1.00 95.38 81 GLN A C 1
ATOM 606 O O . GLN A 1 81 ? -0.737 -5.676 -0.506 1.00 95.38 81 GLN A O 1
ATOM 611 N N . ALA A 1 82 ? -0.224 -4.577 1.390 1.00 93.56 82 ALA A N 1
ATOM 612 C CA . ALA A 1 82 ? 1.098 -4.126 0.950 1.00 93.56 82 ALA A CA 1
ATOM 613 C C . ALA A 1 82 ? 2.016 -5.311 0.606 1.00 93.56 82 ALA A C 1
ATOM 615 O O . ALA A 1 82 ? 2.640 -5.336 -0.453 1.00 93.56 82 ALA A O 1
ATOM 616 N N . HIS A 1 83 ? 2.031 -6.352 1.441 1.00 92.44 83 HIS A N 1
ATOM 617 C CA . HIS A 1 83 ? 2.814 -7.564 1.177 1.00 92.44 83 HIS A CA 1
ATOM 618 C C . HIS A 1 83 ? 2.285 -8.410 0.012 1.00 92.44 83 HIS A C 1
ATOM 620 O O . HIS A 1 83 ? 3.030 -9.209 -0.550 1.00 92.44 83 HIS A O 1
ATOM 626 N N . GLN A 1 84 ? 1.013 -8.249 -0.354 1.00 94.81 84 GLN A N 1
ATOM 627 C CA . GLN A 1 84 ? 0.375 -8.985 -1.446 1.00 94.81 84 GLN A CA 1
ATOM 628 C C . GLN A 1 84 ? 0.469 -8.275 -2.801 1.00 94.81 84 GLN A C 1
ATOM 630 O O . GLN A 1 84 ? 0.015 -8.839 -3.797 1.00 94.81 84 GLN A O 1
ATOM 635 N N . VAL A 1 85 ? 1.039 -7.063 -2.871 1.00 91.88 85 VAL A N 1
ATOM 636 C CA . VAL A 1 85 ? 1.223 -6.371 -4.153 1.00 91.88 85 VAL A CA 1
ATOM 637 C C . VAL A 1 85 ? 2.165 -7.208 -5.031 1.00 91.88 85 VAL A C 1
ATOM 639 O O . VAL A 1 85 ? 3.316 -7.423 -4.633 1.00 91.88 85 VAL A O 1
ATOM 642 N N . PRO A 1 86 ? 1.702 -7.699 -6.195 1.00 90.25 86 PRO A N 1
ATOM 643 C CA . PRO A 1 86 ? 2.481 -8.597 -7.035 1.00 90.25 86 PRO A CA 1
ATOM 644 C C . PRO A 1 86 ? 3.680 -7.874 -7.649 1.00 90.25 86 PRO A C 1
ATOM 646 O O . PRO A 1 86 ? 3.619 -6.680 -7.941 1.00 90.25 86 PRO A O 1
ATOM 649 N N . GLU A 1 87 ? 4.766 -8.611 -7.867 1.00 90.62 87 GLU A N 1
ATOM 650 C CA . GLU A 1 87 ? 5.902 -8.099 -8.631 1.00 90.62 87 GLU A CA 1
ATOM 651 C C . GLU A 1 87 ? 5.579 -8.083 -10.133 1.00 90.62 87 GLU A C 1
ATOM 653 O O . GLU A 1 87 ? 4.838 -8.952 -10.610 1.00 90.62 87 GLU A O 1
ATOM 658 N N . PRO A 1 88 ? 6.116 -7.115 -10.897 1.00 87.62 88 PRO A N 1
ATOM 659 C CA . PRO A 1 88 ? 5.972 -7.116 -12.343 1.00 87.62 88 PRO A CA 1
ATOM 660 C C . PRO A 1 88 ? 6.623 -8.371 -12.934 1.00 87.62 88 PRO A C 1
ATOM 662 O O . PRO A 1 88 ? 7.719 -8.764 -12.528 1.00 87.62 88 PRO A O 1
ATOM 665 N N . ALA A 1 89 ? 5.965 -8.985 -13.919 1.00 83.69 89 ALA A N 1
ATOM 666 C CA . ALA A 1 89 ? 6.590 -10.040 -14.706 1.00 83.69 89 ALA A CA 1
ATOM 667 C C . ALA A 1 89 ? 7.839 -9.493 -15.422 1.00 83.69 89 ALA A C 1
ATOM 669 O O . ALA A 1 89 ? 7.885 -8.316 -15.797 1.00 83.69 89 ALA A O 1
ATOM 670 N N . ARG A 1 90 ? 8.850 -10.351 -15.567 1.00 73.62 90 ARG A N 1
ATOM 671 C CA . ARG A 1 90 ? 10.016 -10.075 -16.411 1.00 73.62 90 ARG A CA 1
ATOM 672 C C . ARG A 1 90 ? 9.672 -10.251 -17.878 1.00 73.62 90 ARG A C 1
ATOM 674 O O . ARG A 1 90 ? 8.879 -11.175 -18.170 1.00 73.62 90 ARG A O 1
#

pLDDT: mean 91.88, std 9.79, range [52.31, 97.81]

Secondary structure (DSSP, 8-state):
---TT-SHHHHHHHHHHHHHHHHHHHHHHHHHHHHHHHHHHHHHHHHHHHHHHHS-TTS-HHHHHHHHHHHHHHHHHHHHHHHTPPPPP-

Foldseek 3Di:
DPDPCPDPVNVVVVVVVVVVVVVVLVVQQVVLVVLLVVLLVVLVVLVVVLVVLVPDPVDDPVVSVVSNVVSNVVSVVSNVVSVVRDRDDD

Radius of gyration: 24.93 Å; chains: 1; bounding box: 44×24×76 Å

Sequence (90 aa):
MPDPADTPEDKAHAAATEIGDLAGHLWLLAHVEGIRDGLEVAAVMADACLQVFVADEALPAEVRRVVIDLLSGLRDRIRLQAHQVPEPAR

Organism: NCBI:txid1226753